Protein AF-A0A9D7JGU9-F1 (afdb_monomer_lite)

Sequence (140 aa):
MKLLDDDDVDWVAVARDLAAGSMTYTTLCRTHRISRRQLERRIRSSNWPAPVRDDAHDLALRIDALYTALEIHTERLTEVDMTSDIDRRAAVLGRLATTLDQLNRLEARAGARPKTPLQSKEVEVLKNRIAKRLEALGVT

Secondary structure (DSSP, 8-state):
-PPPPTTSS-HHHHHHHHHHT-S-HHHHHHHTT--HHHHHHHHHHTT--PPP--HHHHHHHHHHHHHHHHHHHHHHHHHS---S-HHHHHHHHHHHHHHHHHHHHHHHHT-SSPPPHHHHHHHHHHHHHHHHHHHHTT--

Foldseek 3Di:
DDADDLVPFPVVVLLVVVVVLLDDLVRSCVVRRHDSVSVVVCCVVVVRPDPDPLVLSVLLSVLLVVLVVLLVVLVVVVPPPPPDDLVVVLVVLVVSVVVLVVSVVSNVVSPPDDDDPVSVVVSVVSSVVSVVSSVVSVND

Structure (mmCIF, N/CA/C/O backbone):
data_AF-A0A9D7JGU9-F1
#
_entry.id   AF-A0A9D7JGU9-F1
#
loop_
_atom_site.group_PDB
_atom_site.id
_atom_site.type_symbol
_atom_site.label_atom_id
_atom_site.label_alt_id
_atom_site.label_comp_id
_atom_site.label_asym_id
_atom_site.label_entity_id
_atom_site.label_seq_id
_atom_site.pdbx_PDB_ins_code
_atom_site.Cartn_x
_atom_site.Cartn_y
_atom_site.Cartn_z
_atom_site.occupancy
_atom_site.B_iso_or_equiv
_atom_site.auth_seq_id
_atom_site.auth_comp_id
_atom_site.auth_asym_id
_atom_site.auth_atom_id
_atom_site.pdbx_PDB_model_num
ATOM 1 N N . MET A 1 1 ? 4.642 19.636 -6.410 1.00 58.75 1 MET A N 1
ATOM 2 C CA . MET A 1 1 ? 5.880 18.824 -6.416 1.00 58.75 1 MET A CA 1
ATOM 3 C C . MET A 1 1 ? 6.632 19.169 -7.688 1.00 58.75 1 MET A C 1
ATOM 5 O O . MET A 1 1 ? 6.042 19.024 -8.750 1.00 58.75 1 MET A O 1
ATOM 9 N N . LYS A 1 2 ? 7.849 19.716 -7.595 1.00 76.56 2 LYS A N 1
ATOM 10 C CA . LYS A 1 2 ? 8.650 20.040 -8.784 1.00 76.56 2 LYS A CA 1
ATOM 11 C C . LYS A 1 2 ? 9.236 18.733 -9.326 1.00 76.56 2 LYS A C 1
ATOM 13 O O . LYS A 1 2 ? 9.835 17.987 -8.555 1.00 76.56 2 LYS A O 1
ATOM 18 N N . LEU A 1 3 ? 8.954 18.429 -10.589 1.00 78.12 3 LEU A N 1
ATOM 19 C CA . LEU A 1 3 ? 9.510 17.266 -11.278 1.00 78.12 3 LEU A CA 1
ATOM 20 C C . LEU A 1 3 ? 10.961 17.561 -11.659 1.00 78.12 3 LEU A C 1
ATOM 22 O O . LEU A 1 3 ? 11.296 18.723 -11.893 1.00 78.12 3 LEU A O 1
ATOM 26 N N . LEU A 1 4 ? 11.795 16.526 -11.672 1.00 77.06 4 LEU A N 1
ATOM 27 C CA . LEU A 1 4 ? 13.172 16.631 -12.144 1.00 77.06 4 LEU A CA 1
ATOM 28 C C . LEU A 1 4 ? 13.211 16.570 -13.676 1.00 77.06 4 LEU A C 1
ATOM 30 O O . LEU A 1 4 ? 12.411 15.860 -14.304 1.00 77.06 4 LEU A O 1
ATOM 34 N N . ASP A 1 5 ? 14.144 17.317 -14.257 1.00 82.94 5 ASP A N 1
ATOM 35 C CA . ASP A 1 5 ? 14.486 17.197 -15.670 1.00 82.94 5 ASP A CA 1
ATOM 36 C C . ASP A 1 5 ? 15.226 15.872 -15.919 1.00 82.94 5 ASP A C 1
ATOM 38 O O . ASP A 1 5 ? 15.739 15.248 -14.994 1.00 82.94 5 ASP A O 1
ATOM 42 N N . ASP A 1 6 ? 15.227 15.390 -17.165 1.00 77.75 6 ASP A N 1
ATOM 43 C CA . ASP A 1 6 ? 15.672 14.023 -17.502 1.00 77.75 6 ASP A CA 1
ATOM 44 C C . ASP A 1 6 ? 17.133 13.736 -17.113 1.00 77.75 6 ASP A C 1
ATOM 46 O O . ASP A 1 6 ? 17.460 12.587 -16.811 1.00 77.75 6 ASP A O 1
ATOM 50 N N . ASP A 1 7 ? 17.973 14.775 -17.100 1.00 79.12 7 ASP A N 1
ATOM 51 C CA . ASP A 1 7 ? 19.408 14.709 -16.797 1.00 79.12 7 ASP A CA 1
ATOM 52 C C . ASP A 1 7 ? 19.709 14.710 -15.287 1.00 79.12 7 ASP A C 1
ATOM 54 O O . ASP A 1 7 ? 20.757 14.222 -14.871 1.00 79.12 7 ASP A O 1
ATOM 58 N N . ASP A 1 8 ? 18.769 15.176 -14.457 1.00 85.06 8 ASP A N 1
ATOM 59 C CA . ASP A 1 8 ? 18.911 15.238 -12.993 1.00 85.06 8 ASP A CA 1
ATOM 60 C C . ASP A 1 8 ? 18.402 13.968 -12.286 1.00 85.06 8 ASP A C 1
ATOM 62 O O . ASP A 1 8 ? 18.436 13.856 -11.057 1.00 85.06 8 ASP A O 1
ATOM 66 N N . VAL A 1 9 ? 17.876 13.007 -13.047 1.00 86.81 9 VAL A N 1
ATOM 67 C CA . VAL A 1 9 ? 17.294 11.773 -12.515 1.00 86.81 9 VAL A CA 1
ATOM 68 C C . VAL A 1 9 ? 18.351 10.679 -12.458 1.00 86.81 9 VAL A C 1
ATOM 70 O O . VAL A 1 9 ? 18.923 10.289 -13.478 1.00 86.81 9 VAL A O 1
ATOM 73 N N . ASP A 1 10 ? 18.529 10.085 -11.277 1.00 90.31 10 ASP A N 1
ATOM 74 C CA . ASP A 1 10 ? 19.309 8.856 -11.130 1.00 90.31 10 ASP A CA 1
ATOM 75 C C . ASP A 1 10 ? 18.541 7.658 -11.711 1.00 90.31 10 ASP A C 1
ATOM 77 O O . ASP A 1 10 ? 17.859 6.892 -11.023 1.00 90.31 10 ASP A O 1
ATOM 81 N N . TRP A 1 11 ? 18.664 7.485 -13.024 1.00 89.19 11 TRP A N 1
ATOM 82 C CA . TRP A 1 11 ? 18.046 6.379 -13.744 1.00 89.19 11 TRP A CA 1
ATOM 83 C C . TRP A 1 11 ? 18.579 5.009 -13.310 1.00 89.19 11 TRP A C 1
ATOM 85 O O . TRP A 1 11 ? 17.885 4.014 -13.495 1.00 89.19 11 TRP A O 1
ATOM 95 N N . VAL A 1 12 ? 19.772 4.925 -12.716 1.00 89.75 12 VAL A N 1
ATOM 96 C CA . VAL A 1 12 ? 20.314 3.652 -12.219 1.00 89.75 12 VAL A CA 1
ATOM 97 C C . VAL A 1 12 ? 19.560 3.219 -10.963 1.00 89.75 12 VAL A C 1
ATOM 99 O O . VAL A 1 12 ? 19.192 2.048 -10.842 1.00 89.75 12 VAL A O 1
ATOM 102 N N . ALA A 1 13 ? 19.269 4.155 -10.058 1.00 88.75 13 ALA A N 1
ATOM 103 C CA . ALA A 1 13 ? 18.417 3.899 -8.900 1.00 88.75 13 ALA A CA 1
ATOM 104 C C . ALA A 1 13 ? 16.986 3.526 -9.322 1.00 88.75 13 ALA A C 1
ATOM 106 O O . ALA A 1 13 ? 16.449 2.522 -8.856 1.00 88.75 13 ALA A O 1
ATOM 107 N N . VAL A 1 14 ? 16.406 4.264 -10.277 1.00 89.25 14 VAL A N 1
ATOM 108 C CA . VAL A 1 14 ? 15.064 3.981 -10.821 1.00 89.25 14 VAL A CA 1
ATOM 109 C C . VAL A 1 14 ? 14.997 2.572 -11.423 1.00 89.25 14 VAL A C 1
ATOM 111 O O . VAL A 1 14 ? 14.035 1.849 -11.175 1.00 89.25 14 VAL A O 1
ATOM 114 N N . ALA A 1 15 ? 16.016 2.157 -12.186 1.00 87.88 15 ALA A N 1
ATOM 115 C CA . ALA A 1 15 ? 16.088 0.821 -12.781 1.00 87.88 15 ALA A CA 1
ATOM 116 C C . ALA A 1 15 ? 16.123 -0.283 -11.721 1.00 87.88 15 ALA A C 1
ATOM 118 O O . ALA A 1 15 ? 15.455 -1.306 -11.868 1.00 87.88 15 ALA A O 1
ATOM 119 N N . ARG A 1 16 ? 16.902 -0.072 -10.653 1.00 86.69 16 ARG A N 1
ATOM 120 C CA . ARG A 1 16 ? 17.031 -1.015 -9.538 1.00 86.69 16 ARG A CA 1
ATOM 121 C C . ARG A 1 16 ? 15.696 -1.210 -8.829 1.00 86.69 16 ARG A C 1
ATOM 123 O O . ARG A 1 16 ? 15.283 -2.348 -8.631 1.00 86.69 16 ARG A O 1
ATOM 130 N N . ASP A 1 17 ? 15.016 -0.117 -8.499 1.00 84.81 17 ASP A N 1
ATOM 131 C CA . ASP A 1 17 ? 13.726 -0.168 -7.807 1.00 84.81 17 ASP A CA 1
ATOM 132 C C . ASP A 1 17 ? 12.629 -0.758 -8.699 1.00 84.81 17 ASP A C 1
ATOM 134 O O . ASP A 1 17 ? 11.788 -1.529 -8.235 1.00 84.81 17 ASP A O 1
ATOM 138 N N . LEU A 1 18 ? 12.670 -0.456 -10.001 1.00 83.94 18 LEU A N 1
ATOM 139 C CA . LEU A 1 18 ? 11.761 -1.041 -10.983 1.00 83.94 18 LEU A CA 1
ATOM 140 C C . LEU A 1 18 ? 11.966 -2.558 -11.090 1.00 83.94 18 LEU A C 1
ATOM 142 O O . LEU A 1 18 ? 10.994 -3.308 -11.084 1.00 83.94 18 LEU A O 1
ATOM 146 N N . ALA A 1 19 ? 13.222 -3.011 -11.152 1.00 81.62 19 ALA A N 1
ATOM 147 C CA . ALA A 1 19 ? 13.570 -4.429 -11.209 1.00 81.62 19 ALA A CA 1
ATOM 148 C C . ALA A 1 19 ? 13.246 -5.171 -9.903 1.00 81.62 19 ALA A C 1
ATOM 150 O O . ALA A 1 19 ? 12.915 -6.355 -9.941 1.00 81.62 19 ALA A O 1
ATOM 151 N N . ALA A 1 20 ? 13.307 -4.484 -8.758 1.00 81.50 20 ALA A N 1
ATOM 152 C CA . ALA A 1 20 ? 12.915 -5.043 -7.468 1.00 81.50 20 ALA A CA 1
ATOM 153 C C . ALA A 1 20 ? 11.407 -5.344 -7.388 1.00 81.50 20 ALA A C 1
ATOM 155 O O . ALA A 1 20 ? 11.008 -6.224 -6.627 1.00 81.50 20 ALA A O 1
ATOM 156 N N . GLY A 1 21 ? 10.569 -4.636 -8.159 1.00 72.38 21 GLY A N 1
ATOM 157 C CA . GLY A 1 21 ? 9.126 -4.895 -8.238 1.00 72.38 21 GLY A CA 1
ATOM 158 C C . GLY A 1 21 ? 8.385 -4.721 -6.907 1.00 72.38 21 GLY A C 1
ATOM 159 O O . GLY A 1 21 ? 7.341 -5.328 -6.694 1.00 72.38 21 GLY A O 1
ATOM 160 N N . SER A 1 22 ? 8.942 -3.938 -5.982 1.00 69.44 22 SER A N 1
ATOM 161 C CA . SER A 1 22 ? 8.384 -3.698 -4.645 1.00 69.44 22 SER A CA 1
ATOM 162 C C . SER A 1 22 ? 7.500 -2.449 -4.575 1.00 69.44 22 SER A C 1
ATOM 164 O O . SER A 1 22 ? 6.878 -2.182 -3.547 1.00 69.44 22 SER A O 1
ATOM 166 N N . MET A 1 23 ? 7.444 -1.664 -5.653 1.00 73.38 23 MET A N 1
ATOM 167 C CA . MET A 1 23 ? 6.743 -0.387 -5.710 1.00 73.38 23 MET A CA 1
ATOM 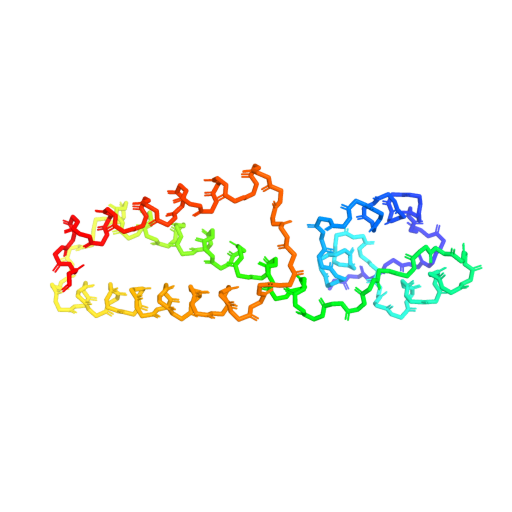168 C C . MET A 1 23 ? 5.860 -0.283 -6.951 1.00 73.38 23 MET A C 1
ATOM 170 O O . MET A 1 23 ? 6.277 -0.617 -8.057 1.00 73.38 23 MET A O 1
ATOM 174 N N 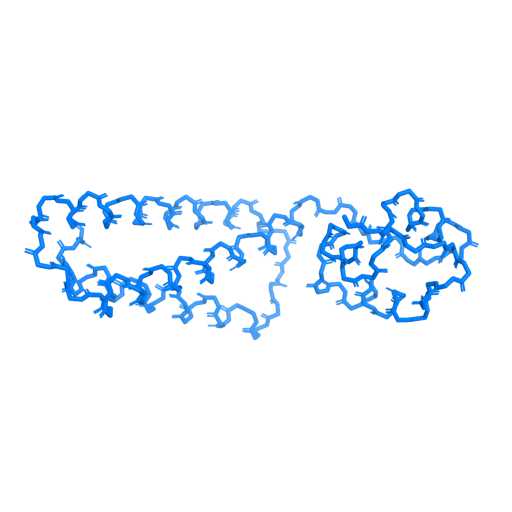. THR A 1 24 ? 4.669 0.294 -6.774 1.00 75.31 24 THR A N 1
ATOM 175 C CA . THR A 1 24 ? 3.809 0.680 -7.902 1.00 75.31 24 THR A CA 1
ATOM 176 C C . THR A 1 24 ? 4.479 1.764 -8.743 1.00 75.31 24 THR A C 1
ATOM 178 O O . THR A 1 24 ? 5.251 2.579 -8.227 1.00 75.31 24 THR A O 1
ATOM 181 N N . TYR A 1 25 ? 4.090 1.875 -10.014 1.00 78.88 25 TYR A N 1
ATOM 182 C CA . TYR A 1 25 ? 4.530 2.963 -10.897 1.00 78.88 25 TYR A CA 1
ATOM 183 C C . TYR A 1 25 ? 4.312 4.353 -10.292 1.00 78.88 25 TYR A C 1
ATOM 185 O O . TYR A 1 25 ? 5.143 5.245 -10.443 1.00 78.88 25 TYR A O 1
ATOM 193 N N . THR A 1 26 ? 3.195 4.543 -9.588 1.00 80.94 26 THR A N 1
ATOM 194 C CA . THR A 1 26 ? 2.860 5.834 -8.970 1.00 80.94 26 THR A CA 1
ATOM 195 C C . THR A 1 26 ? 3.823 6.156 -7.832 1.00 80.94 26 THR A C 1
ATOM 197 O O . THR A 1 26 ? 4.315 7.282 -7.738 1.00 80.94 26 THR A O 1
ATOM 200 N N . THR A 1 27 ? 4.123 5.163 -6.990 1.00 79.19 27 THR A N 1
ATOM 201 C CA . THR A 1 27 ? 5.089 5.300 -5.898 1.00 79.19 27 THR A CA 1
ATOM 202 C C . THR A 1 27 ? 6.487 5.550 -6.449 1.00 79.19 27 THR A C 1
ATOM 204 O O . THR A 1 27 ? 7.133 6.498 -6.024 1.00 79.19 27 THR A O 1
ATOM 207 N N . LEU A 1 28 ? 6.915 4.782 -7.451 1.00 84.88 28 LEU A N 1
ATOM 208 C CA . LEU A 1 28 ? 8.227 4.904 -8.082 1.00 84.88 28 LEU A CA 1
ATOM 209 C C . LEU A 1 28 ? 8.422 6.291 -8.721 1.00 84.88 28 LEU A C 1
ATOM 211 O O . LEU A 1 28 ? 9.416 6.966 -8.457 1.00 84.88 28 LEU A O 1
ATOM 215 N N . CYS A 1 29 ? 7.422 6.781 -9.462 1.00 87.12 29 CYS A N 1
ATOM 216 C CA . CYS A 1 29 ? 7.408 8.142 -10.003 1.00 87.12 29 CYS A CA 1
ATOM 217 C C . CYS A 1 29 ? 7.495 9.217 -8.912 1.00 87.12 29 CYS A C 1
ATOM 219 O O . CYS A 1 29 ? 8.200 10.212 -9.070 1.00 87.12 29 CYS A O 1
ATOM 221 N N . ARG A 1 30 ? 6.792 9.033 -7.790 1.00 86.94 30 ARG A N 1
ATOM 222 C CA . ARG A 1 30 ? 6.801 9.992 -6.680 1.00 86.94 30 ARG A CA 1
ATOM 223 C C . ARG A 1 30 ? 8.130 9.994 -5.923 1.00 86.94 30 ARG A C 1
ATOM 225 O O . ARG A 1 30 ? 8.634 11.075 -5.630 1.00 86.94 30 ARG A O 1
ATOM 232 N N . THR A 1 31 ? 8.687 8.822 -5.629 1.00 87.00 31 THR A N 1
ATOM 233 C CA . THR A 1 31 ? 9.968 8.657 -4.924 1.00 87.00 31 THR A CA 1
ATOM 234 C C . THR A 1 31 ? 11.103 9.296 -5.713 1.00 87.00 31 THR A C 1
ATOM 236 O O . THR A 1 31 ? 11.833 10.125 -5.176 1.00 87.00 31 THR A O 1
ATOM 239 N N . HIS A 1 32 ? 11.175 9.000 -7.013 1.00 87.88 32 HIS A N 1
ATOM 240 C CA . HIS A 1 32 ? 12.218 9.518 -7.905 1.00 87.88 32 HIS A CA 1
ATOM 241 C C . HIS A 1 32 ? 11.879 10.874 -8.533 1.00 87.88 32 HIS A C 1
ATOM 243 O O . HIS A 1 32 ? 12.646 11.399 -9.330 1.00 87.88 32 HIS A O 1
ATOM 249 N N . ARG A 1 33 ? 10.731 11.464 -8.172 1.00 90.00 33 ARG A N 1
ATOM 250 C CA . ARG A 1 33 ? 10.243 12.766 -8.666 1.00 90.00 33 ARG A CA 1
ATOM 251 C C . ARG A 1 33 ? 10.197 12.877 -10.196 1.00 90.00 33 ARG A C 1
ATOM 253 O O . ARG A 1 33 ? 10.401 13.957 -10.752 1.00 90.00 33 ARG A O 1
ATOM 260 N N . ILE A 1 34 ? 9.862 11.778 -10.862 1.00 91.69 34 ILE A N 1
ATOM 261 C CA . ILE A 1 34 ? 9.717 11.692 -12.316 1.00 91.69 34 ILE A CA 1
ATOM 262 C C . ILE A 1 34 ? 8.257 11.578 -12.727 1.00 91.69 34 ILE A C 1
ATOM 264 O O . ILE A 1 34 ? 7.422 11.011 -12.022 1.00 91.69 34 ILE A O 1
ATOM 268 N N . SER A 1 35 ? 7.933 12.085 -13.912 1.00 89.94 35 SER A N 1
ATOM 269 C CA . SER A 1 35 ? 6.627 11.841 -14.514 1.00 89.94 35 SER A CA 1
ATOM 270 C C . SER A 1 35 ? 6.520 10.413 -15.050 1.00 89.94 35 SER A C 1
ATOM 272 O O . SER A 1 35 ? 7.498 9.797 -15.484 1.00 89.94 35 SER A O 1
ATOM 274 N N . ARG A 1 36 ? 5.284 9.908 -15.121 1.00 86.12 36 ARG A N 1
ATOM 275 C CA . ARG A 1 36 ? 4.988 8.613 -15.750 1.00 86.12 36 ARG A CA 1
ATOM 276 C C . ARG A 1 36 ? 5.464 8.556 -17.202 1.00 86.12 36 ARG A C 1
ATOM 278 O O . ARG A 1 36 ? 5.998 7.543 -17.637 1.00 86.12 36 ARG A O 1
ATOM 285 N N . ARG A 1 37 ? 5.332 9.666 -17.935 1.00 87.38 37 ARG A N 1
ATOM 286 C CA . ARG A 1 37 ? 5.768 9.772 -19.333 1.00 87.38 37 ARG A CA 1
ATOM 287 C C . ARG A 1 37 ? 7.289 9.654 -19.475 1.00 87.38 37 ARG A C 1
ATOM 289 O O . ARG A 1 37 ? 7.740 9.002 -20.413 1.00 87.38 37 ARG A O 1
ATOM 296 N N . GLN A 1 38 ? 8.066 10.249 -18.563 1.00 89.31 38 GLN A N 1
ATOM 297 C CA . GLN A 1 38 ? 9.530 10.112 -18.541 1.00 89.31 38 GLN A CA 1
ATOM 298 C C . GLN A 1 38 ? 9.937 8.659 -18.284 1.00 89.31 38 GLN A C 1
ATOM 300 O O . GLN A 1 38 ? 10.722 8.106 -19.050 1.00 89.31 38 GLN A O 1
ATOM 305 N N . LEU A 1 39 ? 9.334 8.012 -17.282 1.00 88.00 39 LEU A N 1
ATOM 306 C CA . LEU A 1 39 ? 9.598 6.608 -16.963 1.00 88.00 39 LEU A CA 1
ATOM 307 C C . LEU A 1 39 ? 9.256 5.671 -18.133 1.00 88.00 39 LEU A C 1
ATOM 309 O O . LEU A 1 39 ? 10.080 4.858 -18.537 1.00 88.00 39 LEU A O 1
ATOM 313 N N . GLU A 1 40 ? 8.073 5.813 -18.737 1.00 88.31 40 GLU A N 1
ATOM 314 C CA . GLU A 1 40 ? 7.656 5.000 -19.891 1.00 88.31 40 GLU A CA 1
ATOM 315 C C . GLU A 1 40 ? 8.523 5.241 -21.133 1.00 88.31 40 GLU A C 1
ATOM 317 O O . GLU A 1 40 ? 8.738 4.323 -21.929 1.00 88.31 40 GLU A O 1
ATOM 322 N N . ARG A 1 41 ? 9.009 6.474 -21.331 1.00 90.62 41 ARG A N 1
ATOM 323 C CA . ARG A 1 41 ? 9.977 6.790 -22.388 1.00 90.62 41 ARG A CA 1
ATOM 324 C C . ARG A 1 41 ? 11.303 6.084 -22.120 1.00 90.62 41 ARG A C 1
ATOM 326 O O . ARG A 1 41 ? 11.830 5.469 -23.042 1.00 90.62 41 ARG A O 1
ATOM 333 N N . ARG A 1 42 ? 11.801 6.132 -20.880 1.00 89.44 42 ARG A N 1
ATOM 334 C CA . ARG A 1 42 ? 13.082 5.529 -20.500 1.00 89.44 42 ARG A CA 1
ATOM 335 C C . ARG A 1 42 ? 13.061 4.007 -20.596 1.00 89.44 42 ARG A C 1
ATOM 337 O O . ARG A 1 42 ? 13.973 3.429 -21.174 1.00 89.44 42 ARG A O 1
ATOM 344 N N . ILE A 1 43 ? 11.989 3.370 -20.122 1.00 87.56 43 ILE A N 1
ATOM 345 C CA . ILE A 1 43 ? 11.793 1.917 -20.244 1.00 87.56 43 ILE A CA 1
ATOM 346 C C . ILE A 1 43 ? 11.882 1.490 -21.714 1.00 87.56 43 ILE A C 1
ATOM 348 O O . ILE A 1 43 ? 12.584 0.533 -22.032 1.00 87.56 43 ILE A O 1
ATOM 352 N N . ARG A 1 44 ? 11.239 2.242 -22.620 1.00 86.88 44 ARG A N 1
ATOM 353 C CA . ARG A 1 44 ? 11.294 1.981 -24.066 1.00 86.88 44 ARG A CA 1
ATOM 354 C C . ARG A 1 44 ? 12.675 2.227 -24.671 1.00 86.88 44 ARG A C 1
ATOM 356 O O . ARG A 1 44 ? 13.128 1.407 -25.458 1.00 86.88 44 ARG A O 1
ATOM 363 N N . SER A 1 45 ? 13.340 3.334 -24.334 1.00 89.75 45 SER A N 1
ATOM 364 C CA . SER A 1 45 ? 14.641 3.683 -24.925 1.00 89.75 45 SER A CA 1
ATOM 365 C C . SER A 1 45 ? 15.783 2.795 -24.440 1.00 89.75 45 SER A C 1
ATOM 367 O O . SER A 1 45 ? 16.733 2.560 -25.176 1.00 89.75 45 SER A O 1
ATOM 369 N N . SER A 1 46 ? 15.709 2.329 -23.195 1.00 85.25 46 SER A N 1
ATOM 370 C CA . SER A 1 46 ? 16.766 1.552 -22.542 1.00 85.25 46 SER A CA 1
ATOM 371 C C . SER A 1 46 ? 16.469 0.053 -22.507 1.00 85.25 46 SER A C 1
ATOM 373 O O . SER A 1 46 ? 17.229 -0.695 -21.899 1.00 85.25 46 SER A O 1
ATOM 375 N N . ASN A 1 47 ? 15.373 -0.377 -23.147 1.00 83.94 47 ASN A N 1
ATOM 376 C CA . ASN A 1 47 ? 14.904 -1.761 -23.197 1.00 83.94 47 ASN A CA 1
ATOM 377 C C . ASN A 1 47 ? 14.871 -2.434 -21.813 1.00 83.94 47 ASN A C 1
ATOM 379 O O . ASN A 1 47 ? 15.252 -3.595 -21.655 1.00 83.94 47 ASN A O 1
ATOM 383 N N . TRP A 1 48 ? 14.467 -1.680 -20.786 1.00 85.69 48 TRP A N 1
ATOM 384 C CA . TRP A 1 48 ? 14.301 -2.252 -19.454 1.00 85.69 48 TRP A CA 1
ATOM 385 C C . TRP A 1 48 ? 13.165 -3.268 -19.488 1.00 85.69 48 TRP A C 1
ATOM 387 O O . TRP A 1 48 ? 12.198 -3.045 -20.223 1.00 85.69 48 TRP A O 1
ATOM 397 N N . PRO A 1 49 ? 13.259 -4.364 -18.710 1.00 71.00 49 PRO A N 1
ATOM 398 C CA . PRO A 1 49 ? 12.184 -5.337 -18.637 1.00 71.00 49 PRO A CA 1
ATOM 399 C C . PRO A 1 49 ? 10.916 -4.585 -18.259 1.00 71.00 49 PRO A C 1
ATOM 401 O O . PRO A 1 49 ? 10.827 -4.019 -17.170 1.00 71.00 49 PRO A O 1
ATOM 404 N N . ALA A 1 50 ? 9.974 -4.509 -19.201 1.00 63.78 50 ALA A N 1
ATOM 405 C CA . ALA A 1 50 ? 8.692 -3.896 -18.941 1.00 63.78 50 ALA A CA 1
ATOM 406 C C . ALA A 1 50 ? 8.054 -4.736 -17.830 1.00 63.78 50 ALA A C 1
ATOM 408 O O . ALA A 1 50 ? 7.822 -5.930 -18.048 1.00 63.78 50 ALA A O 1
ATOM 409 N N . PRO A 1 51 ? 7.802 -4.165 -16.640 1.00 60.16 51 PRO A N 1
ATOM 410 C CA . PRO A 1 51 ? 6.972 -4.835 -15.665 1.00 60.16 51 PRO A CA 1
ATOM 411 C C . PRO A 1 51 ? 5.681 -5.212 -16.375 1.00 60.16 51 PRO A C 1
ATOM 413 O O . PRO A 1 51 ? 5.107 -4.393 -17.105 1.00 60.16 51 PRO A O 1
ATOM 416 N N . VAL A 1 52 ? 5.242 -6.454 -16.186 1.00 59.03 52 VAL A N 1
ATOM 417 C CA . VAL A 1 52 ? 3.881 -6.841 -16.544 1.00 59.03 52 VAL A CA 1
ATOM 418 C C . VAL A 1 52 ? 2.990 -5.754 -15.946 1.00 59.03 52 VAL A C 1
ATOM 420 O O . VAL A 1 52 ? 3.090 -5.482 -14.748 1.00 59.03 52 VAL A O 1
ATOM 423 N N . ARG A 1 53 ? 2.221 -5.050 -16.792 1.00 57.25 53 ARG A N 1
ATOM 424 C CA . ARG A 1 53 ? 1.176 -4.114 -16.356 1.00 57.25 53 ARG A CA 1
ATOM 425 C C . ARG A 1 53 ? 0.124 -4.952 -15.651 1.00 57.25 53 ARG A C 1
ATOM 427 O O . ARG A 1 53 ? -0.889 -5.313 -16.235 1.00 57.25 53 ARG A O 1
ATOM 434 N N . ASP A 1 54 ? 0.442 -5.362 -14.441 1.00 58.81 54 ASP A N 1
ATOM 435 C CA . ASP A 1 54 ? -0.414 -6.205 -13.658 1.00 58.81 54 ASP A CA 1
ATOM 436 C C . ASP A 1 54 ? -1.162 -5.249 -12.747 1.00 58.81 54 ASP A C 1
ATOM 438 O O . ASP A 1 54 ? -0.701 -4.883 -11.666 1.00 58.81 54 ASP A O 1
ATOM 442 N N . ASP A 1 55 ? -2.304 -4.766 -13.235 1.00 60.84 55 ASP A N 1
ATOM 443 C CA . ASP A 1 55 ? -3.236 -3.984 -12.424 1.00 60.84 55 ASP A CA 1
ATOM 444 C C . ASP A 1 55 ? -3.560 -4.732 -11.113 1.00 60.84 55 ASP A C 1
ATOM 446 O O . ASP A 1 55 ? -3.840 -4.102 -10.095 1.00 60.84 55 ASP A O 1
ATOM 450 N N . ALA A 1 56 ? -3.427 -6.068 -11.101 1.00 59.28 56 ALA A N 1
ATOM 451 C CA . ALA A 1 56 ? -3.503 -6.893 -9.902 1.00 59.28 56 ALA A CA 1
ATOM 452 C C . ALA A 1 56 ? -2.310 -6.706 -8.941 1.00 59.28 56 ALA A C 1
ATOM 454 O O . ALA A 1 56 ? -2.514 -6.723 -7.729 1.00 59.28 56 ALA A O 1
ATOM 455 N N . HIS A 1 57 ? -1.086 -6.475 -9.431 1.00 65.75 57 HIS A N 1
ATOM 456 C CA . HIS A 1 57 ? 0.085 -6.176 -8.594 1.00 65.75 57 HIS A CA 1
ATOM 457 C C . HIS A 1 57 ? -0.028 -4.794 -7.945 1.00 65.75 57 HIS A C 1
ATOM 459 O O . HIS A 1 57 ? 0.163 -4.648 -6.736 1.00 65.75 57 HIS A O 1
ATOM 465 N N . ASP A 1 58 ? -0.419 -3.791 -8.733 1.00 64.75 58 ASP A N 1
ATOM 466 C CA . ASP A 1 58 ? -0.696 -2.452 -8.216 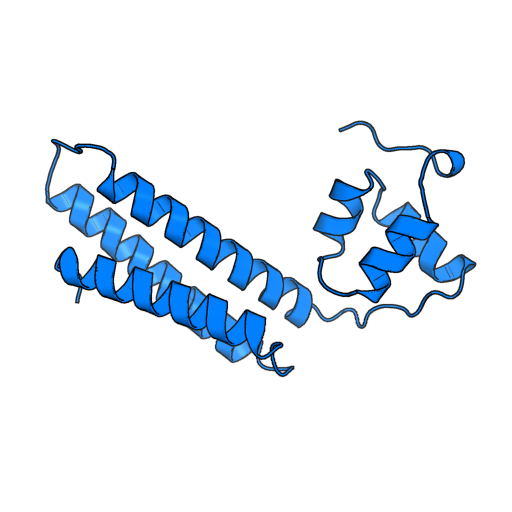1.00 64.75 58 ASP A CA 1
ATOM 467 C C . ASP A 1 58 ? -1.857 -2.481 -7.206 1.00 64.75 58 ASP A C 1
ATOM 469 O O . ASP A 1 58 ? -1.821 -1.762 -6.205 1.00 64.75 58 ASP A O 1
ATOM 473 N N . LEU A 1 59 ? -2.869 -3.328 -7.426 1.00 66.75 59 LEU A N 1
ATOM 474 C CA . LEU A 1 59 ? -3.962 -3.551 -6.481 1.00 66.75 59 LEU A CA 1
ATOM 475 C C . LEU A 1 59 ? -3.479 -4.242 -5.196 1.00 66.75 59 LEU A C 1
ATOM 477 O O . LEU A 1 59 ? -3.836 -3.785 -4.115 1.00 66.75 59 LEU A O 1
ATOM 481 N N . ALA A 1 60 ? -2.645 -5.280 -5.287 1.00 66.50 60 ALA A N 1
ATOM 482 C CA . ALA A 1 60 ? -2.109 -5.994 -4.127 1.00 66.50 60 ALA A CA 1
ATOM 483 C C . ALA A 1 60 ? -1.266 -5.077 -3.226 1.00 66.50 60 ALA A C 1
ATOM 485 O O . ALA A 1 60 ? -1.508 -5.009 -2.023 1.00 66.50 60 ALA A O 1
ATOM 486 N N . LEU A 1 61 ? -0.356 -4.286 -3.807 1.00 67.38 61 LEU A N 1
ATOM 487 C CA . LEU A 1 61 ? 0.439 -3.308 -3.053 1.00 67.38 61 LEU A CA 1
ATOM 488 C C . LEU A 1 61 ? -0.433 -2.220 -2.406 1.00 67.38 61 LEU A C 1
ATOM 490 O O . LEU A 1 6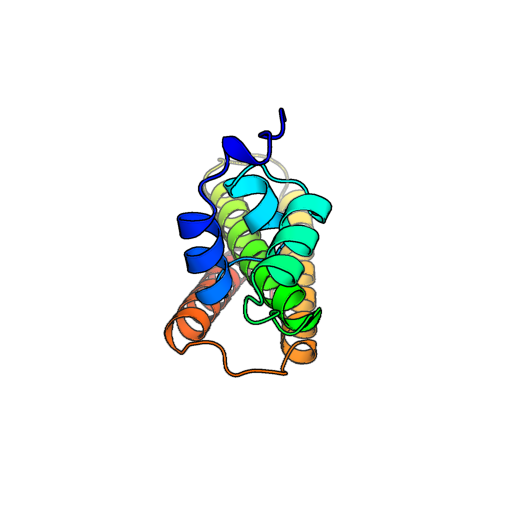1 ? -0.138 -1.749 -1.307 1.00 67.38 61 LEU A O 1
ATOM 494 N N . ARG A 1 62 ? -1.527 -1.814 -3.066 1.00 70.69 62 ARG A N 1
ATOM 495 C CA . ARG A 1 62 ? -2.500 -0.874 -2.486 1.00 70.69 62 ARG A CA 1
ATOM 496 C C . ARG A 1 62 ? -3.283 -1.497 -1.336 1.00 70.69 62 ARG A C 1
ATOM 498 O O . ARG A 1 62 ? -3.520 -0.809 -0.351 1.00 70.69 62 ARG A O 1
ATOM 505 N N . ILE A 1 63 ? -3.675 -2.763 -1.450 1.00 70.88 63 ILE A N 1
ATOM 506 C CA . ILE A 1 63 ? -4.359 -3.498 -0.381 1.00 70.88 63 ILE A CA 1
ATOM 507 C C . ILE A 1 63 ? -3.454 -3.596 0.849 1.00 70.88 63 ILE A C 1
ATOM 509 O O . ILE A 1 63 ? -3.899 -3.266 1.946 1.00 70.88 63 ILE A O 1
ATOM 513 N N . ASP A 1 64 ? -2.181 -3.951 0.669 1.00 69.50 64 ASP A N 1
ATOM 514 C CA . ASP A 1 64 ? -1.218 -4.025 1.773 1.00 69.50 64 ASP A CA 1
ATOM 515 C C . ASP A 1 64 ? -1.046 -2.648 2.451 1.00 69.50 64 ASP A C 1
ATOM 517 O O . ASP A 1 64 ? -1.135 -2.539 3.675 1.00 69.50 64 ASP A O 1
ATOM 521 N N . ALA A 1 65 ? -0.927 -1.565 1.672 1.00 69.69 65 ALA A N 1
ATOM 522 C CA . ALA A 1 65 ? -0.862 -0.204 2.214 1.00 69.69 65 ALA A CA 1
ATOM 523 C C . ALA A 1 65 ? -2.139 0.209 2.978 1.00 69.69 65 ALA A C 1
ATOM 525 O O . ALA A 1 65 ? -2.063 0.933 3.974 1.00 69.69 65 ALA A O 1
ATOM 526 N N . LEU A 1 66 ? -3.313 -0.251 2.532 1.00 70.38 66 LEU A N 1
ATOM 527 C CA . LEU A 1 66 ? -4.586 -0.011 3.214 1.00 70.38 66 LEU A CA 1
ATOM 528 C C . LEU A 1 66 ? -4.670 -0.776 4.540 1.00 70.38 66 LEU A C 1
ATOM 530 O O . LEU A 1 66 ? -5.176 -0.218 5.513 1.00 70.38 66 LEU A O 1
ATOM 534 N N . TYR A 1 67 ? -4.120 -1.991 4.621 1.00 70.94 67 TYR A N 1
ATOM 535 C CA . TYR A 1 67 ? -4.000 -2.716 5.890 1.00 70.94 67 TYR A CA 1
ATOM 536 C C . TYR A 1 67 ? -3.097 -1.990 6.888 1.00 70.94 67 TYR A C 1
ATOM 538 O O . TYR A 1 67 ? -3.486 -1.831 8.044 1.00 70.94 67 TYR A O 1
ATOM 546 N N . THR A 1 68 ? -1.942 -1.480 6.453 1.00 70.81 68 THR A N 1
ATOM 547 C CA . THR A 1 68 ? -1.061 -0.684 7.324 1.00 70.81 68 THR A CA 1
ATOM 548 C C . THR A 1 68 ? -1.747 0.594 7.808 1.00 70.81 68 THR A C 1
ATOM 550 O O . THR A 1 68 ? -1.672 0.940 8.985 1.00 70.81 68 THR A O 1
ATOM 553 N N . ALA A 1 69 ? -2.459 1.299 6.924 1.00 69.94 69 ALA A N 1
ATOM 554 C CA . ALA A 1 69 ? -3.209 2.490 7.313 1.00 69.94 69 ALA A CA 1
ATOM 555 C C . ALA A 1 69 ? -4.312 2.160 8.332 1.00 69.94 69 ALA A C 1
ATOM 557 O O . ALA A 1 69 ? -4.477 2.887 9.313 1.00 69.94 69 ALA A O 1
ATOM 558 N N . LEU A 1 70 ? -5.042 1.056 8.133 1.00 71.31 70 LEU A N 1
ATOM 559 C CA . LEU A 1 70 ? -6.046 0.573 9.082 1.00 71.31 70 LEU A CA 1
ATOM 560 C C . LEU A 1 70 ? -5.436 0.249 10.445 1.00 71.31 70 LEU A C 1
ATOM 562 O O . LEU A 1 70 ? -6.012 0.639 11.457 1.00 71.31 70 LEU A O 1
ATOM 566 N N . GLU A 1 71 ? -4.271 -0.396 10.490 1.00 69.94 71 GLU A N 1
ATOM 567 C CA . GLU A 1 71 ? -3.567 -0.664 11.746 1.00 69.94 71 GLU A CA 1
ATOM 568 C C . GLU A 1 71 ? -3.258 0.638 12.493 1.00 69.94 71 GLU A C 1
ATOM 570 O O . GLU A 1 71 ? -3.683 0.794 13.638 1.00 69.94 71 GLU A O 1
ATOM 575 N N . ILE A 1 72 ? -2.646 1.617 11.821 1.00 71.44 72 ILE A N 1
ATOM 576 C CA . ILE A 1 72 ? -2.339 2.933 12.406 1.00 71.44 72 ILE A CA 1
ATOM 577 C C . ILE A 1 72 ? -3.616 3.627 12.909 1.00 71.44 72 ILE A C 1
ATOM 579 O O . ILE A 1 72 ? -3.620 4.251 13.972 1.00 71.44 72 ILE A O 1
ATOM 583 N N . HIS A 1 73 ? -4.722 3.530 12.166 1.00 67.31 73 HIS A N 1
ATOM 584 C CA . HIS A 1 73 ? -6.004 4.090 12.593 1.00 67.31 73 HIS A CA 1
ATOM 585 C C . HIS A 1 73 ? -6.577 3.376 13.822 1.00 67.31 73 HIS A C 1
ATOM 587 O O . HIS A 1 73 ? -7.087 4.052 14.715 1.00 67.31 73 HIS A O 1
ATOM 593 N N . THR A 1 74 ? -6.465 2.046 13.903 1.00 68.06 74 THR A N 1
ATOM 594 C CA . THR A 1 74 ? -6.876 1.293 15.098 1.00 68.06 74 THR A CA 1
ATOM 595 C C . THR A 1 74 ? -6.020 1.631 16.315 1.00 68.06 74 THR A C 1
ATOM 597 O O . THR A 1 74 ? -6.572 1.777 17.398 1.00 68.06 74 THR A O 1
ATOM 600 N N . GLU A 1 75 ? -4.711 1.843 16.145 1.00 67.62 75 GLU A N 1
ATOM 601 C CA . GLU A 1 75 ? -3.806 2.237 17.237 1.00 67.62 75 GLU A CA 1
ATOM 602 C C . GLU A 1 75 ? -4.151 3.609 17.792 1.00 67.62 75 GLU A C 1
ATOM 604 O O . GLU A 1 75 ? -4.307 3.778 19.000 1.00 67.62 75 GLU A O 1
ATOM 609 N N . ARG A 1 76 ? -4.385 4.576 16.903 1.00 66.44 76 ARG A N 1
ATOM 610 C CA . ARG A 1 76 ? -4.807 5.920 17.306 1.00 66.44 76 ARG A CA 1
ATOM 611 C C . ARG A 1 76 ? -6.153 5.918 18.025 1.00 66.44 76 ARG A C 1
ATOM 613 O O . ARG A 1 76 ? -6.343 6.711 18.937 1.00 66.44 76 ARG A O 1
ATOM 620 N N . LEU A 1 77 ? -7.079 5.040 17.638 1.00 64.88 77 LEU A N 1
ATOM 621 C CA . LEU A 1 77 ? -8.362 4.896 18.336 1.00 64.88 77 LEU A CA 1
ATOM 622 C C . LEU A 1 77 ? -8.203 4.325 19.751 1.00 64.88 77 LEU A C 1
ATOM 624 O O . LEU A 1 77 ? -9.018 4.641 20.610 1.00 64.88 77 LEU A O 1
ATOM 628 N N . THR A 1 78 ? -7.172 3.514 19.996 1.00 61.72 78 THR A N 1
ATOM 629 C CA . THR A 1 78 ? -6.841 3.002 21.336 1.00 61.72 78 THR A CA 1
ATOM 630 C C . THR A 1 78 ? -6.018 3.970 22.190 1.00 61.72 78 THR A C 1
ATOM 632 O O . THR A 1 78 ? -6.135 3.918 23.409 1.00 61.72 78 THR A O 1
ATOM 635 N N . GLU A 1 79 ? -5.191 4.832 21.589 1.00 58.78 79 GLU A N 1
ATOM 636 C CA . GLU A 1 79 ? -4.329 5.779 22.321 1.00 58.78 79 GLU A CA 1
ATOM 637 C C . GLU A 1 79 ? -5.030 7.083 22.711 1.00 58.78 79 GLU A C 1
ATOM 639 O O . GLU A 1 79 ? -4.684 7.696 23.721 1.00 58.78 79 GLU A O 1
ATOM 644 N N . VAL A 1 80 ? -6.003 7.543 21.921 1.00 58.12 80 VAL A N 1
ATOM 645 C CA . VAL A 1 80 ? -6.780 8.729 22.287 1.00 58.12 80 VAL A CA 1
ATOM 646 C C . VAL A 1 80 ? -7.762 8.326 23.381 1.00 58.12 80 VAL A C 1
ATOM 648 O O . VAL A 1 80 ? -8.628 7.482 23.160 1.00 58.12 80 VAL A O 1
ATOM 651 N N . ASP A 1 81 ? -7.657 8.966 24.545 1.00 51.25 81 ASP A N 1
ATOM 652 C CA . ASP A 1 81 ? -8.625 8.855 25.637 1.00 51.25 81 ASP A CA 1
ATOM 653 C C . ASP A 1 81 ? -9.960 9.480 25.182 1.00 51.25 81 ASP A C 1
ATOM 655 O O . ASP A 1 81 ? -10.256 10.659 25.386 1.00 51.25 81 ASP A O 1
ATOM 659 N N . MET A 1 82 ? -10.727 8.718 24.398 1.00 51.94 82 MET A N 1
ATOM 660 C CA . MET A 1 82 ? -11.941 9.178 23.732 1.00 51.94 82 MET A CA 1
ATOM 661 C C . MET A 1 82 ? -13.103 9.142 24.716 1.00 51.94 82 MET A C 1
ATOM 663 O O . MET A 1 82 ? -13.932 8.235 24.689 1.00 51.94 82 MET A O 1
ATOM 667 N N . THR A 1 83 ? -13.206 10.153 25.569 1.00 55.38 83 THR A N 1
ATOM 668 C CA . THR A 1 83 ? -14.248 10.309 26.599 1.00 55.38 83 THR A CA 1
ATOM 669 C C . THR A 1 83 ? -15.679 10.488 26.049 1.00 55.38 83 THR A C 1
ATOM 671 O O . THR A 1 83 ? -16.594 10.749 26.822 1.00 55.38 83 THR A O 1
ATOM 674 N N . SER A 1 84 ? -15.921 10.336 24.737 1.00 56.03 84 SER A N 1
ATOM 675 C CA . SER A 1 84 ? -17.246 10.514 24.126 1.00 56.03 84 SER A CA 1
ATOM 676 C C . SER A 1 84 ? -17.822 9.235 23.509 1.00 56.03 84 SER A C 1
ATOM 678 O O . SER A 1 84 ? -17.173 8.593 22.683 1.00 56.03 84 SER A O 1
ATOM 680 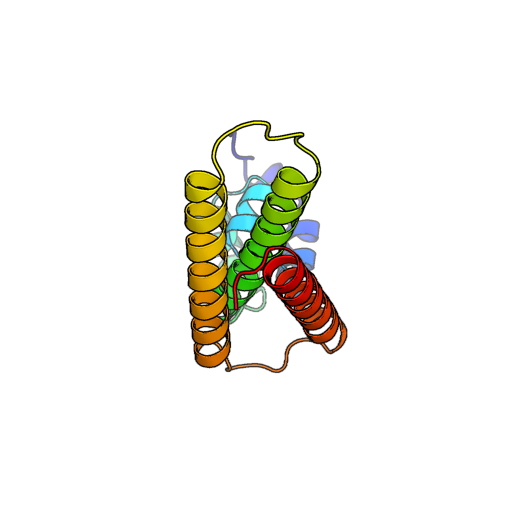N N . ASP A 1 85 ? -19.079 8.987 23.871 1.00 60.81 85 ASP A N 1
ATOM 681 C CA . ASP A 1 85 ? -20.154 8.292 23.154 1.00 60.81 85 ASP A CA 1
ATOM 682 C C . ASP A 1 85 ? -19.864 6.890 22.592 1.00 60.81 85 ASP A C 1
ATOM 684 O O . ASP A 1 85 ? -19.259 6.707 21.532 1.00 60.81 85 ASP A O 1
ATOM 688 N N . ILE A 1 86 ? -20.362 5.881 23.309 1.00 61.81 86 ILE A N 1
ATOM 689 C CA . ILE A 1 86 ? -20.241 4.451 22.988 1.00 61.81 86 ILE A CA 1
ATOM 690 C C . ILE A 1 86 ? -20.777 4.146 21.577 1.00 61.81 86 ILE A C 1
ATOM 692 O O . ILE A 1 86 ? -20.160 3.373 20.842 1.00 61.81 86 ILE A O 1
ATOM 696 N N . ASP A 1 87 ? -21.837 4.828 21.142 1.00 57.38 87 ASP A N 1
ATOM 697 C CA . ASP A 1 87 ? -22.440 4.631 19.817 1.00 57.38 87 ASP A CA 1
ATOM 698 C C . ASP A 1 87 ? -21.525 5.095 18.676 1.00 57.38 87 ASP A C 1
ATOM 700 O O . ASP A 1 87 ? -21.429 4.457 17.621 1.00 57.38 87 ASP A O 1
ATOM 704 N N . ARG A 1 88 ? -20.764 6.174 18.899 1.00 61.62 88 ARG A N 1
ATOM 705 C CA . ARG A 1 88 ? -19.769 6.647 17.930 1.00 61.62 88 ARG A CA 1
ATOM 706 C C . ARG A 1 88 ? -18.590 5.679 17.835 1.00 61.62 88 ARG A C 1
ATOM 708 O O . ARG A 1 88 ? -18.051 5.499 16.741 1.00 61.62 88 ARG A O 1
ATOM 715 N N . ARG A 1 89 ? -18.227 5.017 18.943 1.00 62.62 89 ARG A N 1
ATOM 716 C CA . ARG A 1 89 ? -17.198 3.960 18.965 1.00 62.62 89 ARG A CA 1
ATOM 717 C C . ARG A 1 89 ? -17.644 2.756 18.135 1.00 62.62 89 ARG A C 1
ATOM 719 O O . ARG A 1 89 ? -16.920 2.353 17.225 1.00 62.62 89 ARG A O 1
ATOM 726 N N . ALA A 1 90 ? -18.854 2.252 18.374 1.00 63.34 90 ALA A N 1
ATOM 727 C CA . ALA A 1 90 ? -19.412 1.118 17.639 1.00 63.34 90 ALA A CA 1
ATOM 728 C C . ALA A 1 90 ? -19.521 1.399 16.128 1.00 63.34 90 ALA A C 1
ATOM 730 O O . ALA A 1 90 ? -19.160 0.557 15.307 1.00 63.34 90 ALA A O 1
ATOM 731 N N . ALA A 1 91 ? -19.926 2.614 15.740 1.00 64.88 91 ALA A N 1
ATOM 732 C CA . ALA A 1 91 ? -20.040 3.001 14.334 1.00 64.88 91 ALA A CA 1
ATOM 733 C C . ALA A 1 91 ? -18.685 3.074 13.603 1.00 64.88 91 ALA A C 1
ATOM 735 O O . ALA A 1 91 ? -18.578 2.653 12.448 1.00 64.88 91 ALA A O 1
ATOM 736 N N . VAL A 1 92 ? -17.640 3.606 14.250 1.00 65.94 92 VAL A N 1
ATOM 737 C CA . VAL A 1 92 ? -16.286 3.653 13.666 1.00 65.94 92 VAL A CA 1
ATOM 738 C C . VAL A 1 92 ? -15.717 2.244 13.526 1.00 65.94 92 VAL A C 1
ATOM 740 O O . VAL A 1 92 ? -15.166 1.909 12.478 1.00 65.94 92 VAL A O 1
ATOM 743 N N . LEU A 1 93 ? -15.914 1.395 14.533 1.00 64.94 93 LEU A N 1
ATOM 744 C CA . LEU A 1 93 ? -15.438 0.016 14.509 1.00 64.94 93 LEU A CA 1
ATOM 745 C C . LEU A 1 93 ? -16.172 -0.841 13.475 1.00 64.94 93 LEU A C 1
ATOM 747 O O . LEU A 1 93 ? -15.523 -1.568 12.727 1.00 64.94 93 LEU A O 1
ATOM 751 N N . GLY A 1 94 ? -17.490 -0.684 13.334 1.00 64.81 94 GLY A N 1
ATOM 752 C CA . GLY A 1 94 ? -18.256 -1.352 12.279 1.00 64.81 94 GLY A CA 1
ATOM 753 C C . GLY A 1 94 ? -17.785 -0.963 10.871 1.00 64.81 94 GLY A C 1
ATOM 754 O O . GLY A 1 94 ? -17.674 -1.814 9.983 1.00 64.81 94 GLY A O 1
ATOM 755 N N . ARG A 1 95 ? -17.417 0.311 10.658 1.00 68.25 95 ARG A N 1
ATOM 756 C CA . ARG A 1 95 ? -16.822 0.772 9.387 1.00 68.25 95 ARG A CA 1
ATOM 757 C C . ARG A 1 95 ? -15.436 0.177 9.146 1.00 68.25 95 ARG A C 1
ATOM 759 O O . ARG A 1 95 ? -15.136 -0.197 8.012 1.00 68.25 95 ARG A O 1
ATOM 766 N N . LEU A 1 96 ? -14.609 0.063 10.186 1.00 66.88 96 LEU A N 1
ATOM 767 C CA . LEU A 1 96 ? -13.291 -0.570 10.091 1.00 66.88 96 LEU A CA 1
ATOM 768 C C . LEU A 1 96 ? -13.416 -2.058 9.749 1.00 66.88 96 LEU A C 1
ATOM 770 O O . LEU A 1 96 ? -12.780 -2.500 8.796 1.00 66.88 96 LEU A O 1
ATOM 774 N N . ALA A 1 97 ? -14.293 -2.795 10.436 1.00 68.38 97 ALA A N 1
ATOM 775 C CA . ALA A 1 97 ? -14.566 -4.206 10.161 1.00 68.38 97 ALA A CA 1
ATOM 776 C C . ALA A 1 97 ? -15.061 -4.425 8.719 1.00 68.38 97 ALA A C 1
ATOM 778 O O . ALA A 1 97 ? -14.545 -5.282 8.002 1.00 68.38 97 ALA A O 1
ATOM 779 N N . THR A 1 98 ? -15.985 -3.579 8.249 1.00 70.94 98 THR A N 1
ATOM 780 C CA . THR A 1 98 ? -16.490 -3.624 6.864 1.00 70.94 98 THR A CA 1
ATOM 781 C C . THR A 1 98 ? -15.379 -3.366 5.844 1.00 70.94 98 THR A C 1
ATOM 783 O O . THR A 1 98 ? -15.291 -4.052 4.827 1.00 70.94 98 THR A O 1
ATOM 786 N N . THR A 1 99 ? -14.508 -2.390 6.112 1.00 69.75 99 THR A N 1
ATOM 787 C CA . THR A 1 99 ? -13.371 -2.075 5.232 1.00 69.75 99 THR A CA 1
ATOM 788 C C . THR A 1 99 ? -12.394 -3.252 5.167 1.00 69.75 99 THR A C 1
ATOM 790 O O . THR A 1 99 ? -11.883 -3.577 4.098 1.00 69.75 99 THR A O 1
ATOM 793 N N . LEU A 1 100 ? -12.176 -3.938 6.289 1.00 68.38 100 LEU A N 1
ATOM 794 C CA . LEU A 1 100 ? -11.293 -5.097 6.388 1.00 68.38 100 LEU A CA 1
ATOM 795 C C . LEU A 1 100 ? -11.816 -6.304 5.597 1.00 68.38 100 LEU A C 1
ATOM 797 O O . LEU A 1 100 ? -11.052 -6.939 4.870 1.00 68.38 100 LEU A O 1
ATOM 801 N N . ASP A 1 101 ? -13.120 -6.581 5.679 1.00 71.25 101 ASP A N 1
ATOM 802 C CA . ASP A 1 101 ? -13.766 -7.629 4.881 1.00 71.25 101 ASP A CA 1
ATOM 803 C C . ASP A 1 101 ? -13.698 -7.314 3.377 1.00 71.25 101 ASP A C 1
ATOM 805 O O . ASP A 1 101 ? -13.375 -8.174 2.555 1.00 71.25 101 ASP A O 1
ATOM 809 N N . GLN A 1 102 ? -13.906 -6.050 2.996 1.00 71.44 102 GLN A N 1
ATOM 810 C CA . GLN A 1 102 ? -13.755 -5.620 1.605 1.00 71.44 102 GLN A CA 1
ATOM 811 C C . GLN A 1 102 ? -12.319 -5.785 1.093 1.00 71.44 102 GLN A C 1
ATOM 813 O O . GLN A 1 102 ? -12.132 -6.258 -0.029 1.00 71.44 102 GLN A O 1
ATOM 818 N N . LEU A 1 103 ? -11.310 -5.461 1.906 1.00 68.25 103 LEU A N 1
ATOM 819 C CA . LEU A 1 103 ? -9.905 -5.676 1.551 1.00 68.25 103 LEU A CA 1
ATOM 820 C C . LEU A 1 103 ? -9.569 -7.162 1.403 1.00 68.25 103 LEU A C 1
ATOM 822 O O . LEU A 1 103 ? -8.927 -7.526 0.422 1.00 68.25 103 LEU A O 1
ATOM 826 N N . ASN A 1 104 ? -10.082 -8.026 2.287 1.00 68.19 104 ASN A N 1
ATOM 827 C CA . ASN A 1 104 ? -9.898 -9.479 2.180 1.00 68.19 104 ASN A CA 1
ATOM 828 C C . ASN A 1 104 ? -10.482 -10.014 0.865 1.00 68.19 104 ASN A C 1
ATOM 830 O O . ASN A 1 104 ? -9.854 -10.812 0.169 1.00 68.19 104 ASN A O 1
ATOM 834 N N . ARG A 1 105 ? -11.679 -9.549 0.486 1.00 72.56 105 ARG A N 1
ATOM 835 C CA . ARG A 1 105 ? -12.324 -9.935 -0.779 1.00 72.56 105 ARG A CA 1
ATOM 836 C C . ARG A 1 105 ? -11.553 -9.431 -1.995 1.00 72.56 105 ARG A C 1
ATOM 838 O O . ARG A 1 105 ? -11.483 -10.134 -3.000 1.00 72.56 105 ARG A O 1
ATOM 845 N N . LEU A 1 106 ? -11.001 -8.220 -1.929 1.00 66.75 106 LEU A N 1
ATOM 846 C CA . LEU A 1 106 ? -10.169 -7.668 -2.999 1.00 66.75 106 LEU A CA 1
ATOM 847 C C . LEU A 1 106 ? -8.847 -8.429 -3.130 1.00 66.75 106 LEU A C 1
ATOM 849 O O . LEU A 1 106 ? -8.427 -8.699 -4.249 1.00 66.75 106 LEU A O 1
ATOM 853 N N . GLU A 1 107 ? -8.238 -8.839 -2.018 1.00 67.44 107 GLU A N 1
ATOM 854 C CA . GLU A 1 107 ? -7.021 -9.654 -2.013 1.00 67.44 107 GLU A CA 1
ATOM 855 C C . GLU A 1 107 ? -7.276 -11.039 -2.610 1.00 67.44 107 GLU A C 1
ATOM 857 O O . GLU A 1 107 ? -6.532 -11.482 -3.481 1.00 67.44 107 GLU A O 1
ATOM 862 N N . ALA A 1 108 ? -8.375 -11.688 -2.213 1.00 67.69 108 ALA A N 1
ATOM 863 C CA . ALA A 1 108 ? -8.786 -12.973 -2.771 1.00 67.69 108 ALA A CA 1
ATOM 864 C C . ALA A 1 108 ? -9.033 -12.888 -4.288 1.00 67.69 108 ALA A C 1
ATOM 866 O O . ALA A 1 108 ? -8.686 -13.804 -5.032 1.00 67.69 108 ALA A O 1
ATOM 867 N N . ARG A 1 109 ? -9.591 -11.767 -4.767 1.00 65.38 109 ARG A N 1
ATOM 868 C CA . ARG A 1 109 ? -9.782 -11.495 -6.203 1.00 65.38 109 ARG A CA 1
ATOM 869 C C . ARG A 1 109 ? -8.480 -11.166 -6.932 1.00 65.38 109 ARG A C 1
ATOM 871 O O . ARG A 1 109 ? -8.373 -11.459 -8.116 1.00 65.38 109 ARG A O 1
ATOM 878 N N . ALA A 1 110 ? -7.506 -10.578 -6.244 1.00 63.47 110 ALA A N 1
ATOM 879 C CA . ALA A 1 110 ? -6.197 -10.236 -6.795 1.00 63.47 110 ALA A CA 1
ATOM 880 C C . ALA A 1 110 ? -5.233 -11.437 -6.878 1.00 63.47 110 ALA A C 1
ATOM 882 O O . ALA A 1 110 ? -4.079 -11.246 -7.252 1.00 63.47 110 ALA A O 1
ATOM 883 N N . GLY A 1 111 ? -5.680 -12.652 -6.527 1.00 55.28 111 GLY A N 1
ATOM 884 C CA . GLY A 1 111 ? -4.897 -13.878 -6.308 1.00 55.28 111 GLY A CA 1
ATOM 885 C C . GLY A 1 111 ? -4.105 -14.468 -7.488 1.00 55.28 111 GLY A C 1
ATOM 886 O O . GLY A 1 111 ? -4.079 -15.684 -7.647 1.00 55.28 111 GLY A O 1
ATOM 887 N N . ALA A 1 112 ? -3.423 -13.661 -8.301 1.00 51.94 112 ALA A N 1
ATOM 888 C CA . ALA A 1 112 ? -2.653 -14.123 -9.454 1.00 51.94 112 ALA A CA 1
ATOM 889 C C . ALA A 1 112 ? -1.177 -14.461 -9.158 1.00 51.94 112 ALA A C 1
ATOM 891 O O . ALA A 1 112 ? -0.507 -15.019 -10.028 1.00 51.94 112 ALA A O 1
ATOM 892 N N . ARG A 1 113 ? -0.628 -14.184 -7.962 1.00 54.44 113 ARG A N 1
ATOM 893 C CA . ARG A 1 113 ? 0.761 -14.576 -7.654 1.00 54.44 113 ARG A CA 1
ATOM 894 C C . ARG A 1 113 ? 0.996 -14.923 -6.179 1.00 54.44 113 ARG A C 1
ATOM 896 O O . ARG A 1 113 ? 0.435 -14.253 -5.313 1.00 54.44 113 ARG A O 1
ATOM 903 N N . PRO A 1 114 ? 1.860 -15.916 -5.871 1.00 51.22 114 PRO A N 1
ATOM 904 C CA . PRO A 1 114 ? 2.347 -16.141 -4.515 1.00 51.22 114 PRO A CA 1
ATOM 905 C C . PRO A 1 114 ? 3.030 -14.876 -3.990 1.00 51.22 114 PRO A C 1
ATOM 907 O O . PRO A 1 114 ? 4.038 -14.426 -4.543 1.00 51.22 114 PRO A O 1
ATOM 910 N N . LYS A 1 115 ? 2.473 -14.307 -2.916 1.00 56.09 115 LYS A N 1
ATOM 911 C CA . LYS A 1 115 ? 3.166 -13.317 -2.088 1.00 56.09 115 LYS A CA 1
ATOM 912 C C . LYS A 1 115 ? 4.501 -13.910 -1.645 1.00 56.09 115 LYS A C 1
ATOM 914 O O . LYS A 1 115 ? 4.605 -15.122 -1.431 1.00 56.09 115 LYS A O 1
ATOM 919 N N . THR A 1 116 ? 5.529 -13.077 -1.479 1.00 52.94 116 THR A N 1
ATOM 920 C CA . THR A 1 116 ? 6.730 -13.575 -0.798 1.00 52.94 116 THR A CA 1
ATOM 921 C C . THR A 1 116 ? 6.323 -14.070 0.600 1.00 52.94 116 THR A C 1
ATOM 923 O O . THR A 1 116 ? 5.438 -13.468 1.220 1.00 52.94 116 THR A O 1
ATOM 926 N N . PRO A 1 117 ? 6.918 -15.159 1.124 1.00 52.31 117 PRO A N 1
ATOM 927 C CA . PRO A 1 117 ? 6.529 -15.706 2.427 1.00 52.31 117 PRO A CA 1
ATOM 928 C C . PRO A 1 117 ? 6.577 -14.663 3.552 1.00 52.31 117 PRO A C 1
ATOM 930 O O . PRO A 1 117 ? 5.771 -14.710 4.477 1.00 52.31 117 PRO A O 1
ATOM 933 N N . LEU A 1 118 ? 7.492 -13.693 3.436 1.00 51.56 118 LEU A N 1
ATOM 934 C CA . LEU A 1 118 ? 7.638 -12.575 4.362 1.00 51.56 118 LEU A CA 1
ATOM 935 C C . LEU A 1 118 ? 6.426 -11.627 4.312 1.00 51.56 118 LEU A C 1
ATOM 937 O O . LEU A 1 118 ? 5.791 -11.410 5.339 1.00 51.56 118 LEU A O 1
ATOM 941 N N . GLN A 1 119 ? 6.040 -11.161 3.118 1.00 56.59 119 GLN A N 1
ATOM 942 C CA . GLN A 1 119 ? 4.873 -10.287 2.922 1.00 56.59 119 GLN A CA 1
ATOM 943 C C . GLN A 1 119 ? 3.568 -10.968 3.346 1.00 56.59 119 GLN A C 1
ATOM 945 O O . GLN A 1 119 ? 2.719 -10.352 3.983 1.00 56.59 119 GLN A O 1
ATOM 950 N N . SER A 1 120 ? 3.407 -12.259 3.035 1.00 63.69 120 SER A N 1
ATOM 951 C CA . SER A 1 120 ? 2.219 -13.012 3.450 1.00 63.69 120 SER A CA 1
ATOM 952 C C . SER A 1 120 ? 2.114 -13.108 4.972 1.00 63.69 120 SER A C 1
ATOM 954 O O . SER A 1 120 ? 1.021 -12.980 5.517 1.00 63.69 120 SER A O 1
ATOM 956 N N . LYS A 1 121 ? 3.243 -13.318 5.660 1.00 66.38 121 LYS A N 1
ATOM 957 C CA . LYS A 1 121 ? 3.289 -13.437 7.120 1.00 66.38 121 LYS A CA 1
ATOM 958 C C . LYS A 1 121 ? 3.042 -12.096 7.810 1.00 66.38 121 LYS A C 1
ATOM 960 O O . LYS A 1 121 ? 2.327 -12.058 8.804 1.00 66.38 121 LYS A O 1
ATOM 965 N N . GLU A 1 122 ? 3.605 -11.008 7.295 1.00 61.56 122 GLU A N 1
ATOM 966 C CA . GLU A 1 122 ? 3.384 -9.659 7.831 1.00 61.56 122 GLU A CA 1
ATOM 967 C C . GLU A 1 122 ? 1.914 -9.245 7.719 1.00 61.56 122 GLU A C 1
ATOM 969 O O . GLU A 1 122 ? 1.328 -8.786 8.699 1.00 61.56 122 GLU A O 1
ATOM 974 N N . VAL A 1 123 ? 1.287 -9.498 6.566 1.00 66.81 123 VAL A N 1
ATOM 975 C CA . VAL A 1 123 ? -0.137 -9.208 6.340 1.00 66.81 123 VAL A CA 1
ATOM 976 C C . VAL A 1 123 ? -1.038 -10.086 7.214 1.00 66.81 123 VAL A C 1
ATOM 978 O O . VAL A 1 123 ? -1.998 -9.590 7.798 1.00 66.81 123 VAL A O 1
ATOM 981 N N . GLU A 1 124 ? -0.722 -11.372 7.371 1.00 70.88 124 GLU A N 1
ATOM 982 C CA . GLU A 1 124 ? -1.400 -12.270 8.319 1.00 70.88 124 GLU A CA 1
ATOM 983 C C . GLU A 1 124 ? -1.317 -11.758 9.765 1.00 70.88 124 GLU A C 1
ATOM 985 O O . GLU A 1 124 ? -2.316 -11.727 10.486 1.00 70.88 124 GLU A O 1
ATOM 990 N N . VAL A 1 125 ? -0.136 -11.315 10.203 1.00 71.56 125 VAL A N 1
ATOM 991 C CA . VAL A 1 125 ? 0.068 -10.752 11.547 1.00 71.56 125 VAL A CA 1
ATOM 992 C C . VAL A 1 125 ? -0.764 -9.484 11.739 1.00 71.56 125 VAL A C 1
ATOM 994 O O . VAL A 1 125 ? -1.421 -9.339 12.771 1.00 71.56 125 VAL A O 1
ATOM 997 N N . LEU A 1 126 ? -0.781 -8.607 10.735 1.00 67.25 126 LEU A N 1
ATOM 998 C CA . LEU A 1 126 ? -1.607 -7.401 10.677 1.00 67.25 126 LEU A CA 1
ATOM 999 C C . LEU A 1 126 ? -3.099 -7.728 10.819 1.00 67.25 126 LEU A C 1
ATOM 1001 O O . LEU A 1 126 ? -3.768 -7.199 11.706 1.00 67.25 126 LEU A O 1
ATOM 1005 N N . LYS A 1 127 ? -3.612 -8.657 10.004 1.00 69.19 127 LYS A N 1
ATOM 1006 C CA . LYS A 1 127 ? -5.008 -9.116 10.066 1.00 69.19 127 LYS A CA 1
ATOM 1007 C C . LYS A 1 127 ? -5.364 -9.650 11.447 1.00 69.19 127 LYS A C 1
ATOM 1009 O O . LYS A 1 127 ? -6.358 -9.222 12.028 1.00 69.19 127 LYS A O 1
ATOM 1014 N N . ASN A 1 128 ? -4.525 -10.527 11.995 1.00 74.44 128 ASN A N 1
ATOM 1015 C CA . ASN A 1 128 ? -4.734 -11.121 13.312 1.00 74.44 128 ASN A CA 1
ATOM 1016 C C . ASN A 1 128 ? -4.718 -10.073 14.431 1.00 74.44 128 ASN A C 1
ATOM 1018 O O . ASN A 1 128 ? -5.500 -10.162 15.376 1.00 74.44 128 ASN A O 1
ATOM 1022 N N . ARG A 1 129 ? -3.848 -9.063 14.339 1.00 68.94 129 ARG A N 1
ATOM 1023 C CA . ARG A 1 129 ? -3.794 -7.975 15.321 1.00 68.94 129 ARG A CA 1
ATOM 1024 C C . ARG A 1 129 ? -5.039 -7.097 15.249 1.00 68.94 129 ARG A C 1
ATOM 1026 O O . ARG A 1 129 ? -5.580 -6.751 16.297 1.00 68.94 129 ARG A O 1
ATOM 1033 N N . ILE A 1 130 ? -5.511 -6.770 14.047 1.00 67.50 130 ILE A N 1
ATOM 1034 C CA . ILE A 1 130 ? -6.726 -5.967 13.892 1.00 67.50 130 ILE A CA 1
ATOM 1035 C C . ILE A 1 130 ? -7.957 -6.757 14.351 1.00 67.50 130 ILE A C 1
ATOM 1037 O O . ILE A 1 130 ? -8.757 -6.215 15.107 1.00 67.50 130 ILE A O 1
ATOM 1041 N N . ALA A 1 131 ? -8.080 -8.036 13.983 1.00 71.38 131 ALA A N 1
ATOM 1042 C CA . ALA A 1 131 ? -9.175 -8.898 14.428 1.00 71.38 131 ALA A CA 1
ATOM 1043 C C . ALA A 1 131 ? -9.252 -8.973 15.962 1.00 71.38 131 ALA A C 1
ATOM 1045 O O . ALA A 1 131 ? -10.288 -8.658 16.539 1.00 71.38 131 ALA A O 1
ATOM 1046 N N . LYS A 1 132 ? -8.125 -9.248 16.634 1.00 72.25 132 LYS A N 1
ATOM 1047 C CA . LYS A 1 132 ? -8.051 -9.255 18.107 1.00 72.25 132 LYS A CA 1
ATOM 1048 C C . LYS A 1 132 ? -8.446 -7.918 18.735 1.00 72.25 132 LYS A C 1
ATOM 1050 O O . LYS A 1 132 ? -9.050 -7.894 19.802 1.00 72.25 132 LYS A O 1
ATOM 1055 N N . ARG A 1 133 ? -8.087 -6.795 18.104 1.00 67.06 133 ARG A N 1
ATOM 1056 C CA . ARG A 1 133 ? -8.459 -5.456 18.589 1.00 67.06 133 ARG A CA 1
ATOM 1057 C C . ARG A 1 133 ? -9.952 -5.179 18.402 1.00 67.06 133 ARG A C 1
ATOM 1059 O O . ARG A 1 133 ? -10.551 -4.585 19.287 1.00 67.06 133 ARG A O 1
ATOM 1066 N N . LEU A 1 134 ? -10.555 -5.619 17.297 1.00 67.06 134 LEU A N 1
ATOM 1067 C CA . LEU A 1 134 ? -12.002 -5.510 17.077 1.00 67.06 134 LEU A CA 1
ATOM 1068 C C . LEU A 1 134 ? -12.791 -6.370 18.080 1.00 67.06 134 LEU A C 1
ATOM 1070 O O . LEU A 1 134 ? -13.746 -5.871 18.674 1.00 67.06 134 LEU A O 1
ATOM 1074 N N . GLU A 1 135 ? -12.334 -7.597 18.351 1.00 71.25 135 GLU A N 1
ATOM 1075 C CA . GLU A 1 135 ? -12.903 -8.475 19.387 1.00 71.25 135 GLU A CA 1
ATOM 1076 C C . GLU A 1 135 ? -12.816 -7.846 20.785 1.00 71.25 135 GLU A C 1
ATOM 1078 O O . GLU A 1 135 ? -13.809 -7.803 21.509 1.00 71.25 135 GLU A O 1
ATOM 1083 N N . ALA A 1 136 ? -11.654 -7.291 21.155 1.00 65.56 136 ALA A N 1
ATOM 1084 C CA . ALA A 1 136 ? -11.464 -6.608 22.439 1.00 65.56 136 ALA A CA 1
ATOM 1085 C C . ALA A 1 136 ? -12.383 -5.382 22.616 1.00 65.56 136 ALA A C 1
ATOM 108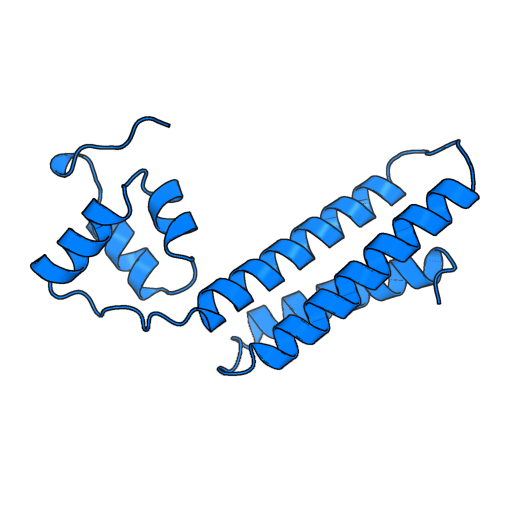7 O O . ALA A 1 136 ? -12.613 -4.935 23.739 1.00 65.56 136 ALA A O 1
ATOM 1088 N N . LEU A 1 137 ? -12.911 -4.847 21.512 1.00 63.97 137 LEU A N 1
ATOM 1089 C CA . LEU A 1 137 ? -13.832 -3.715 21.481 1.00 63.97 137 LEU A CA 1
ATOM 1090 C C . LEU A 1 137 ? -15.304 -4.140 21.317 1.00 63.97 137 LEU A C 1
ATOM 1092 O O . LEU A 1 137 ? -16.168 -3.277 21.168 1.00 63.97 137 LEU A O 1
ATOM 1096 N N . GLY A 1 138 ? -15.601 -5.444 21.373 1.00 62.41 138 GLY A N 1
ATOM 1097 C CA . GLY A 1 138 ? -16.963 -5.987 21.345 1.00 62.41 138 GLY A CA 1
ATOM 1098 C C . GLY A 1 138 ? -17.626 -5.980 19.967 1.00 62.41 138 GLY A C 1
ATOM 1099 O O . GLY A 1 138 ? -18.849 -6.058 19.883 1.00 62.41 138 GLY A O 1
ATOM 1100 N N . VAL A 1 139 ? -16.843 -5.864 18.890 1.00 57.69 139 VAL A N 1
ATOM 1101 C CA . VAL A 1 139 ? -17.341 -5.962 17.514 1.00 57.69 139 VAL A CA 1
ATOM 1102 C C . VAL A 1 139 ? -17.054 -7.370 17.003 1.00 57.69 139 VAL A C 1
ATOM 1104 O O . VAL A 1 139 ? -15.956 -7.645 16.524 1.00 57.69 139 VAL A O 1
ATOM 1107 N N . THR A 1 140 ? -18.041 -8.253 17.155 1.00 51.75 140 THR A N 1
ATOM 1108 C CA . THR A 1 140 ? -18.077 -9.616 16.594 1.00 51.75 140 THR A CA 1
ATOM 1109 C C . THR A 1 140 ? -19.196 -9.738 15.583 1.00 51.75 140 THR A C 1
ATOM 1111 O O . THR A 1 140 ? -20.329 -9.352 15.951 1.00 51.75 140 THR A O 1
#

pLDDT: mean 71.13, std 11.15, range [51.22, 91.69]

Radius of gyration: 19.41 Å; chains: 1; bounding box: 43×36×52 Å